Protein AF-A0A9D7KPW2-F1 (afdb_monomer)

Mean predicted aligned error: 4.6 Å

Sequence (116 aa):
MTSYGRLVAAGTPTQRIKFTSADFPQPGDWKSIAINSMTYDSLINIDYDYASTGISGYNLNYSIFDNVKMWGTLGNSSSGGLYFTNSNYLTIKNCEILTKGSYGISIDGVVVLINE

pLDDT: mean 88.96, std 9.89, range [49.28, 98.44]

Solvent-accessible surface area (backbone atoms only — not comparable to full-atom values): 5982 Å² total; per-residue (Å²): 138,88,83,66,60,68,56,76,46,76,35,41,97,90,53,56,42,74,50,63,60,63,98,81,65,46,57,40,73,36,63,62,53,76,49,67,37,39,48,61,29,34,40,25,22,29,40,49,39,19,20,24,32,38,44,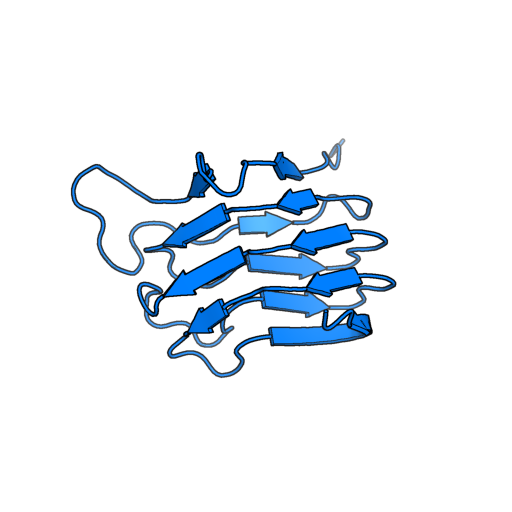32,37,45,46,40,24,60,24,40,39,32,37,36,35,26,81,54,37,50,22,95,21,74,69,10,25,43,32,34,36,69,22,34,54,31,39,50,27,77,58,44,60,43,53,89,23,79,32,43,70,45,71,44,62,48,73,45,75,53,86,130

Foldseek 3Di:
DDQQDAAEQAADLVGAAEDADDPDAAAQNAAEAEHESLEAHEHERYEYARHQEAYEYENYEHYEDYLYEDDARHHPDQQAHAYYENYEAYEHENYHFDYPYPDSHDYHYYYDYDYD

Structure (mmCIF, N/CA/C/O backbone):
data_AF-A0A9D7KPW2-F1
#
_entry.id   AF-A0A9D7KPW2-F1
#
loop_
_atom_site.group_PDB
_atom_site.id
_atom_site.type_symbol
_atom_site.label_atom_id
_atom_site.label_alt_id
_atom_site.label_comp_id
_atom_site.label_asym_id
_atom_site.label_entity_id
_atom_site.label_seq_id
_atom_site.pdbx_PDB_ins_code
_atom_site.Cartn_x
_atom_site.Cartn_y
_atom_site.C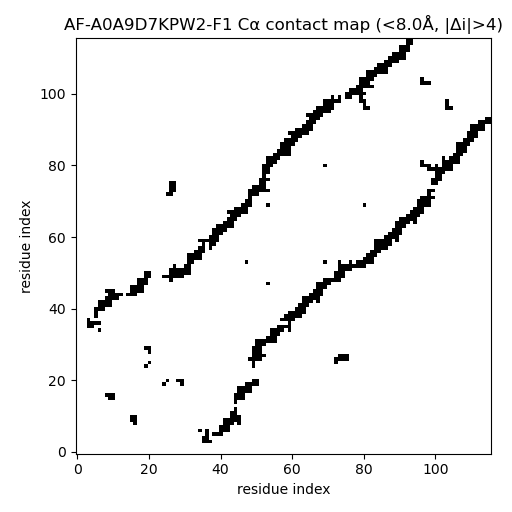artn_z
_atom_site.occupancy
_atom_site.B_iso_or_equiv
_atom_site.auth_seq_id
_atom_site.auth_comp_id
_atom_site.auth_asym_id
_atom_site.auth_atom_id
_atom_site.pdbx_PDB_model_num
ATOM 1 N N . MET A 1 1 ? -6.951 -7.547 -24.862 1.00 49.28 1 MET A N 1
ATOM 2 C CA . MET A 1 1 ? -5.945 -6.482 -24.663 1.00 49.28 1 MET A CA 1
ATOM 3 C C . MET A 1 1 ? -6.049 -6.056 -23.208 1.00 49.28 1 MET A C 1
ATOM 5 O O . MET A 1 1 ? -7.161 -5.773 -22.783 1.00 49.28 1 MET A O 1
ATOM 9 N N . THR A 1 2 ? -4.961 -6.096 -22.439 1.00 63.81 2 THR A N 1
ATOM 10 C CA . THR A 1 2 ? -4.953 -5.660 -21.031 1.00 63.81 2 THR A CA 1
ATOM 11 C C . THR A 1 2 ? -4.387 -4.247 -20.982 1.00 63.81 2 THR A C 1
ATOM 13 O O . THR A 1 2 ? -3.309 -4.017 -21.523 1.00 63.81 2 THR A O 1
ATOM 16 N N . SER A 1 3 ? -5.115 -3.304 -20.384 1.00 66.06 3 SER A N 1
ATOM 17 C CA . SER A 1 3 ? -4.608 -1.957 -20.113 1.00 66.06 3 SER A CA 1
ATOM 18 C C . SER A 1 3 ? -4.151 -1.901 -18.661 1.00 66.06 3 SER A C 1
ATOM 20 O O . SER A 1 3 ? -4.924 -2.223 -17.758 1.00 66.06 3 SER A O 1
ATOM 22 N N . TYR A 1 4 ? -2.890 -1.540 -18.442 1.00 75.25 4 TYR A N 1
ATOM 23 C CA . TYR A 1 4 ? -2.350 -1.330 -17.105 1.00 75.25 4 TYR A CA 1
ATOM 24 C C . TYR A 1 4 ? -2.646 0.112 -16.691 1.00 75.25 4 TYR A C 1
ATOM 26 O O . TYR A 1 4 ? -2.113 1.059 -17.267 1.00 75.25 4 TYR A O 1
ATOM 34 N N . GLY A 1 5 ? -3.566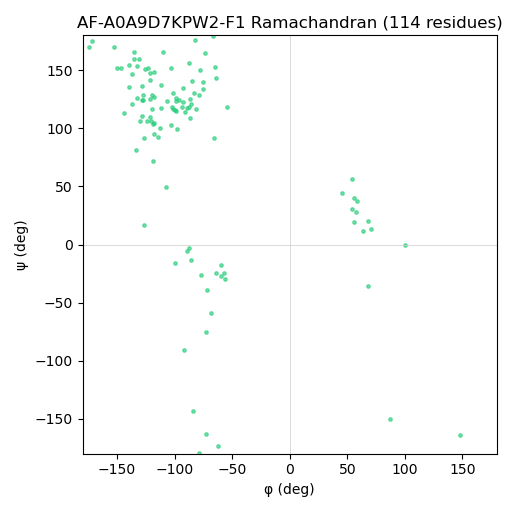 0.266 -15.741 1.00 82.38 5 GLY A N 1
ATOM 35 C CA . GLY A 1 5 ? -3.918 1.555 -15.152 1.00 82.38 5 GLY A CA 1
ATOM 36 C C . GLY A 1 5 ? -3.021 1.890 -13.966 1.00 82.38 5 GLY A C 1
ATOM 37 O O . GLY A 1 5 ? -2.477 0.994 -13.325 1.00 82.38 5 GLY A O 1
ATOM 38 N N . ARG A 1 6 ? -2.900 3.183 -13.669 1.00 90.38 6 ARG A N 1
ATOM 39 C CA . ARG A 1 6 ? -2.152 3.719 -12.527 1.00 90.38 6 ARG A CA 1
ATOM 40 C C . ARG A 1 6 ? -3.061 3.901 -11.316 1.00 90.38 6 ARG A C 1
ATOM 42 O O . ARG A 1 6 ? -4.141 4.477 -11.449 1.00 90.38 6 ARG A O 1
ATOM 49 N N . LEU A 1 7 ? -2.604 3.480 -10.143 1.00 93.38 7 LEU A N 1
ATOM 50 C CA . LEU A 1 7 ? -3.262 3.715 -8.866 1.00 93.38 7 LEU A CA 1
ATOM 51 C C . LEU A 1 7 ? -2.776 5.035 -8.258 1.00 93.38 7 LEU A C 1
ATOM 53 O O . LEU A 1 7 ? -1.603 5.201 -7.926 1.00 93.38 7 LEU A O 1
ATOM 57 N N . VAL A 1 8 ? -3.704 5.978 -8.096 1.00 95.88 8 VAL A N 1
ATOM 58 C CA . VAL A 1 8 ? -3.469 7.239 -7.386 1.00 95.88 8 VAL A CA 1
ATOM 59 C C . VAL A 1 8 ? -4.461 7.333 -6.235 1.00 95.88 8 VAL A C 1
ATOM 61 O O . VAL A 1 8 ? -5.656 7.517 -6.452 1.00 95.88 8 VAL A O 1
ATOM 64 N N . ALA A 1 9 ? -3.953 7.205 -5.015 1.00 97.38 9 ALA A N 1
ATOM 65 C CA . ALA A 1 9 ? -4.684 7.370 -3.769 1.00 97.38 9 ALA A CA 1
ATOM 66 C C . ALA A 1 9 ? -3.939 8.392 -2.906 1.00 97.38 9 ALA A C 1
ATOM 68 O O . ALA A 1 9 ? -3.022 8.050 -2.164 1.00 97.38 9 ALA A O 1
ATOM 69 N N . ALA A 1 10 ? -4.323 9.660 -3.042 1.00 97.62 10 ALA A N 1
ATOM 70 C CA . ALA A 1 10 ? -3.683 10.777 -2.360 1.00 97.62 10 ALA A CA 1
ATOM 71 C C . ALA A 1 10 ? -4.652 11.420 -1.363 1.00 97.62 10 ALA A C 1
ATOM 73 O O . ALA A 1 10 ? -5.445 12.291 -1.721 1.00 97.62 10 ALA A O 1
ATOM 74 N N . GLY A 1 11 ? -4.599 10.959 -0.113 1.00 97.94 11 GLY A N 1
ATOM 75 C CA . GLY A 1 11 ? -5.240 11.628 1.012 1.00 97.94 11 GLY A CA 1
ATOM 76 C C . GLY A 1 11 ? -4.418 12.820 1.501 1.00 97.94 11 GLY A C 1
ATOM 77 O O . GLY A 1 11 ? -3.319 13.106 1.016 1.00 97.94 11 GLY A O 1
ATOM 78 N N . THR A 1 12 ? -4.915 13.488 2.534 1.00 97.81 12 THR A N 1
ATOM 79 C CA . THR A 1 12 ? -4.183 14.535 3.258 1.00 97.81 12 THR A CA 1
ATOM 80 C C . THR A 1 12 ? -3.803 14.045 4.659 1.00 97.81 12 THR A C 1
ATOM 82 O O . THR A 1 12 ? -4.362 13.050 5.132 1.00 97.81 12 THR A O 1
ATOM 85 N N . PRO A 1 13 ? -2.888 14.726 5.376 1.00 95.31 13 PRO A N 1
ATOM 86 C CA . PRO A 1 13 ? -2.533 14.335 6.741 1.00 95.31 13 PRO A CA 1
ATOM 87 C C . PRO A 1 13 ? -3.731 14.279 7.702 1.00 95.31 13 PRO A C 1
ATOM 89 O O . PRO A 1 13 ? -3.725 13.483 8.638 1.00 95.31 13 PRO A O 1
ATOM 92 N N . THR A 1 14 ? -4.763 15.097 7.464 1.00 96.44 14 THR A N 1
ATOM 93 C CA . THR A 1 14 ? -5.983 15.170 8.285 1.00 96.44 14 THR A CA 1
ATOM 94 C C . THR A 1 14 ? -7.168 14.404 7.695 1.00 96.44 14 THR A C 1
ATOM 96 O O . THR A 1 14 ? -8.126 14.129 8.413 1.00 96.44 14 THR A O 1
ATOM 99 N N . GLN A 1 15 ? -7.124 14.043 6.411 1.00 97.81 15 GLN A N 1
ATOM 100 C CA . GLN A 1 15 ? -8.165 13.287 5.712 1.00 97.81 15 GLN A CA 1
ATOM 101 C C . GLN A 1 15 ? -7.518 12.164 4.906 1.00 97.81 15 GLN A C 1
ATOM 103 O O . GLN A 1 15 ? -7.259 12.278 3.704 1.00 97.81 15 GLN A O 1
ATOM 108 N N . ARG A 1 16 ? -7.216 11.079 5.612 1.00 97.88 16 ARG A N 1
ATOM 109 C CA . ARG A 1 16 ? -6.539 9.909 5.059 1.00 97.88 16 ARG A CA 1
ATOM 110 C C . ARG A 1 16 ? -7.511 9.050 4.257 1.00 97.88 16 ARG A C 1
ATOM 112 O O . ARG A 1 16 ? -8.700 8.990 4.568 1.00 97.88 16 ARG A O 1
ATOM 119 N N . ILE A 1 17 ? -7.000 8.360 3.241 1.00 98.44 17 ILE A N 1
ATOM 120 C CA . ILE A 1 17 ? -7.771 7.337 2.523 1.00 98.44 17 ILE A CA 1
ATOM 121 C C . ILE A 1 17 ? -7.597 6.015 3.264 1.00 98.44 17 ILE A C 1
ATOM 123 O O . ILE A 1 17 ? -6.470 5.567 3.454 1.00 98.44 17 ILE A O 1
ATOM 127 N N . LYS A 1 18 ? -8.701 5.372 3.651 1.00 96.62 18 LYS A N 1
ATOM 128 C CA . LYS A 1 18 ? -8.671 4.05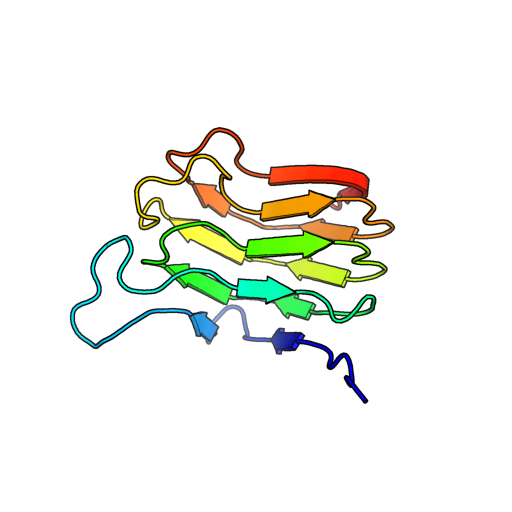7 4.296 1.00 96.62 18 LYS A CA 1
ATOM 129 C C . LYS A 1 18 ? -9.039 2.957 3.306 1.00 96.62 18 LYS A C 1
ATOM 131 O O . LYS A 1 18 ? -10.164 2.919 2.813 1.00 96.62 18 LYS A O 1
ATOM 136 N N . PHE A 1 19 ? -8.110 2.039 3.063 1.00 96.81 19 PHE A N 1
ATOM 137 C CA . PHE A 1 19 ? -8.379 0.761 2.411 1.00 96.81 19 PHE A CA 1
ATOM 138 C C . PHE A 1 19 ? -8.714 -0.277 3.484 1.00 96.81 19 PHE A C 1
ATOM 140 O O . PHE A 1 19 ? -7.876 -0.610 4.320 1.00 96.81 19 PHE A O 1
ATOM 147 N N . THR A 1 20 ? -9.955 -0.757 3.480 1.00 95.19 20 THR A N 1
ATOM 148 C CA . THR A 1 20 ? -10.493 -1.706 4.466 1.00 95.19 20 THR A CA 1
ATOM 149 C C . THR A 1 20 ? -11.614 -2.540 3.838 1.00 95.19 20 THR A C 1
ATOM 151 O O . THR A 1 20 ? -12.051 -2.247 2.724 1.00 95.19 20 THR A O 1
ATOM 154 N N . SER A 1 21 ? -12.067 -3.578 4.544 1.00 89.25 21 SER A N 1
ATOM 155 C CA . SER A 1 21 ? -13.256 -4.361 4.194 1.00 89.25 21 SER A CA 1
ATOM 156 C C . SER A 1 21 ? -14.549 -3.701 4.717 1.00 89.25 21 SER A C 1
ATOM 158 O O . SER A 1 21 ? -14.687 -2.481 4.675 1.00 89.25 21 SER A O 1
ATOM 160 N N . ALA A 1 22 ? -15.509 -4.512 5.165 1.00 86.06 22 ALA A N 1
ATOM 161 C CA . ALA A 1 22 ? -16.829 -4.112 5.637 1.00 86.06 22 ALA A CA 1
ATOM 162 C C . ALA A 1 22 ? -16.790 -3.288 6.941 1.00 86.06 22 ALA A C 1
ATOM 164 O O . ALA A 1 22 ? -15.733 -3.059 7.526 1.00 86.06 22 ALA A O 1
ATOM 165 N N . ASP A 1 23 ? -17.968 -2.887 7.425 1.00 86.25 23 ASP A N 1
ATOM 166 C CA . ASP A 1 23 ? -18.133 -2.045 8.621 1.00 86.25 23 ASP A CA 1
ATOM 167 C C . ASP A 1 23 ? -17.547 -2.657 9.910 1.00 86.25 23 ASP A C 1
ATOM 169 O O . ASP A 1 23 ? -17.122 -1.928 10.805 1.00 86.25 23 ASP A O 1
ATOM 173 N N . PHE A 1 24 ? -17.474 -3.991 9.993 1.00 91.06 24 PHE A N 1
ATOM 174 C CA . PHE A 1 24 ? -16.864 -4.738 11.102 1.00 91.06 24 PHE A CA 1
ATOM 175 C C . PHE A 1 24 ? -15.696 -5.589 10.593 1.00 91.06 24 PHE A C 1
ATOM 177 O O . PHE A 1 24 ? -15.825 -6.812 10.491 1.00 91.06 24 PHE A O 1
ATOM 184 N N . PRO A 1 25 ? -14.576 -4.953 10.225 1.00 93.88 25 PRO A N 1
ATOM 185 C CA . PRO A 1 25 ? -13.533 -5.620 9.475 1.00 93.88 25 PRO A CA 1
ATOM 186 C C . PRO A 1 25 ? -12.714 -6.562 10.368 1.00 93.88 25 PRO A C 1
ATOM 188 O O . PRO A 1 25 ? -12.380 -6.237 11.511 1.00 93.88 25 PRO A O 1
ATOM 191 N N . GLN A 1 26 ? -12.368 -7.729 9.834 1.00 93.69 26 GLN A N 1
ATOM 192 C CA . GLN A 1 26 ? -11.494 -8.715 10.461 1.00 93.69 26 GLN A CA 1
ATOM 193 C C . GLN A 1 26 ? -10.226 -8.939 9.624 1.00 93.69 26 GLN A C 1
ATOM 195 O O . GLN A 1 26 ? -10.258 -8.829 8.396 1.00 93.69 26 GLN A O 1
ATOM 200 N N . PRO A 1 27 ? -9.081 -9.262 10.259 1.00 92.25 27 PRO A N 1
ATOM 201 C CA . PRO A 1 27 ? -7.850 -9.559 9.533 1.00 92.25 27 PRO A CA 1
ATOM 202 C C . PRO A 1 27 ? -8.047 -10.666 8.489 1.00 92.25 27 PRO A C 1
ATOM 204 O O . PRO A 1 27 ? -8.338 -11.806 8.843 1.00 92.25 27 PRO A O 1
ATOM 207 N N . GLY A 1 28 ? -7.834 -10.347 7.212 1.00 91.12 28 GLY A N 1
ATOM 208 C CA . GLY A 1 28 ? -7.975 -11.292 6.101 1.00 91.12 28 GLY A CA 1
ATOM 209 C C . GLY A 1 28 ? -9.285 -11.194 5.318 1.00 91.12 28 GLY A C 1
ATOM 210 O O . GLY A 1 28 ? -9.430 -11.912 4.331 1.00 91.12 28 GLY A O 1
ATOM 211 N N . ASP A 1 29 ? -10.197 -10.291 5.685 1.00 93.88 29 ASP A N 1
ATOM 212 C CA . ASP A 1 29 ? -11.488 -10.099 5.003 1.00 93.88 29 ASP A CA 1
ATOM 213 C C . ASP A 1 29 ? -11.371 -9.778 3.511 1.00 93.88 29 ASP A C 1
ATOM 215 O O . ASP A 1 29 ? -12.296 -9.999 2.728 1.00 93.88 29 ASP A O 1
ATOM 219 N N . TRP A 1 30 ? -10.237 -9.220 3.105 1.00 93.75 30 TRP A N 1
ATOM 220 C CA . TRP A 1 30 ? -9.923 -8.976 1.710 1.00 93.75 30 TRP A CA 1
ATOM 221 C C . TRP A 1 30 ? -8.487 -9.389 1.413 1.00 93.75 30 TRP A C 1
ATOM 223 O O . TRP A 1 30 ? -7.665 -9.556 2.312 1.00 93.75 30 TRP A O 1
ATOM 233 N N . LYS A 1 31 ? -8.176 -9.626 0.137 1.00 92.31 31 LYS A N 1
ATOM 234 C CA . LYS A 1 31 ? -6.906 -10.253 -0.239 1.00 92.31 31 LYS A CA 1
ATOM 235 C C . LYS A 1 31 ? -5.717 -9.304 -0.074 1.00 92.31 31 LYS A C 1
ATOM 237 O O . LYS A 1 31 ? -4.928 -9.479 0.850 1.00 92.31 31 LYS A O 1
ATOM 242 N N . SER A 1 32 ? -5.572 -8.353 -0.993 1.00 93.00 32 SER A N 1
ATOM 243 C CA . SER A 1 32 ? -4.489 -7.371 -1.004 1.00 93.00 32 SER A CA 1
ATOM 244 C C . SER A 1 32 ? -4.717 -6.293 -2.068 1.00 93.00 32 SER A C 1
ATOM 246 O O . SER A 1 32 ? -5.646 -6.399 -2.872 1.00 93.00 32 SER A O 1
ATOM 248 N N . ILE A 1 33 ? -3.849 -5.275 -2.107 1.00 93.56 33 ILE A N 1
ATOM 249 C CA . ILE A 1 33 ? -3.660 -4.447 -3.307 1.00 93.56 33 ILE A CA 1
ATOM 250 C C . ILE A 1 33 ? -2.461 -5.007 -4.075 1.00 93.56 33 ILE A C 1
ATOM 252 O O . ILE A 1 33 ? -1.360 -5.110 -3.530 1.00 93.56 33 ILE A O 1
ATOM 256 N N . ALA A 1 34 ? -2.687 -5.346 -5.344 1.00 92.44 34 ALA A N 1
ATOM 257 C CA . ALA A 1 34 ? -1.647 -5.732 -6.288 1.00 92.44 34 ALA A CA 1
ATOM 258 C C . ALA A 1 34 ? -1.506 -4.646 -7.364 1.00 92.44 34 ALA A C 1
ATOM 260 O O . ALA A 1 34 ? -2.453 -4.389 -8.110 1.00 92.44 34 ALA A O 1
ATOM 261 N N . ILE A 1 35 ? -0.338 -4.010 -7.439 1.00 91.75 35 ILE A N 1
ATOM 262 C CA . ILE A 1 35 ? -0.040 -2.932 -8.386 1.00 91.75 35 ILE A CA 1
ATOM 263 C C . ILE A 1 35 ? 0.780 -3.501 -9.550 1.00 91.75 35 ILE A C 1
ATOM 265 O O . ILE A 1 35 ? 1.904 -3.961 -9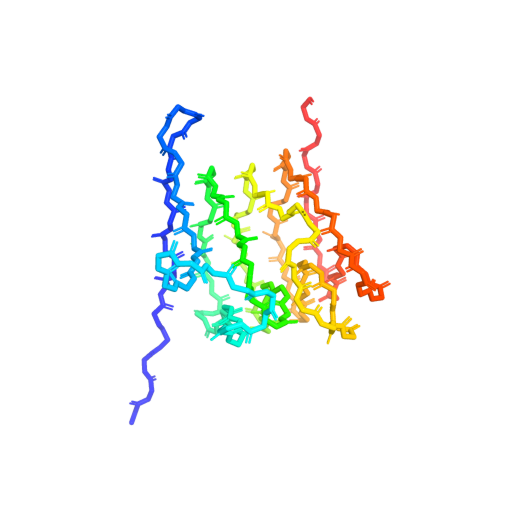.363 1.00 91.75 35 ILE A O 1
ATOM 269 N N . ASN A 1 36 ? 0.200 -3.456 -10.754 1.00 84.88 36 ASN A N 1
ATOM 270 C CA . ASN A 1 36 ? 0.798 -3.948 -12.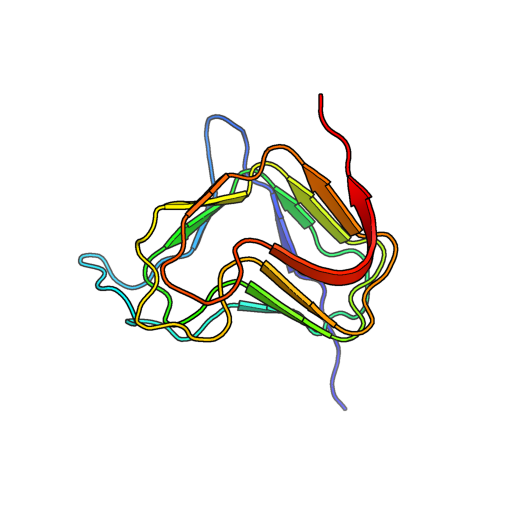008 1.00 84.88 36 ASN A CA 1
ATOM 271 C C . ASN A 1 36 ? 0.800 -2.878 -13.123 1.00 84.88 36 ASN A C 1
ATOM 273 O O . ASN A 1 36 ? 0.932 -3.191 -14.301 1.00 84.88 36 ASN A O 1
ATOM 277 N N . SER A 1 37 ? 0.611 -1.616 -12.747 1.00 80.81 37 SER A N 1
ATOM 278 C CA . SER A 1 37 ? 0.634 -0.392 -13.573 1.00 80.81 37 SER A CA 1
ATOM 279 C C . SER A 1 37 ? 1.961 -0.130 -14.303 1.00 80.81 37 SER A C 1
ATOM 281 O O . SER A 1 37 ? 2.009 0.679 -15.228 1.00 80.81 37 SER A O 1
ATOM 283 N N . MET A 1 38 ? 3.043 -0.778 -13.858 1.00 82.44 38 MET A N 1
ATOM 284 C CA . MET A 1 38 ? 4.443 -0.578 -14.245 1.00 82.44 38 MET A CA 1
ATOM 285 C C . MET A 1 38 ? 5.063 0.763 -13.816 1.00 82.44 3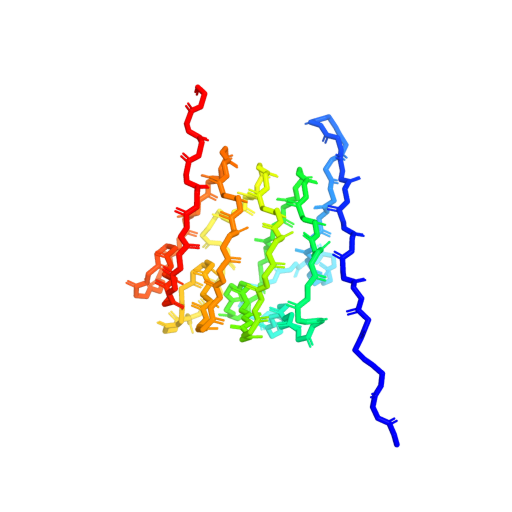8 MET A C 1
ATOM 287 O O . MET A 1 38 ? 6.250 0.798 -13.497 1.00 82.44 38 MET A O 1
ATOM 291 N N . THR A 1 39 ? 4.328 1.883 -13.798 1.00 87.88 39 THR A N 1
ATOM 292 C CA . THR A 1 39 ? 4.931 3.187 -13.461 1.00 87.88 39 THR A CA 1
ATOM 293 C C . THR A 1 39 ? 3.995 4.203 -12.794 1.00 87.88 39 THR A C 1
ATOM 295 O O . THR A 1 39 ? 2.803 4.276 -13.095 1.00 87.88 39 THR A O 1
ATOM 298 N N . TYR A 1 40 ? 4.606 5.084 -11.991 1.00 91.38 40 TYR A N 1
ATOM 299 C CA . TYR A 1 40 ? 4.063 6.352 -11.482 1.00 91.38 40 TYR A CA 1
ATOM 300 C C . TYR A 1 40 ? 2.897 6.281 -10.481 1.00 91.38 40 TYR A C 1
ATOM 302 O O . TYR A 1 40 ? 2.188 7.277 -10.306 1.00 91.38 40 TYR A O 1
ATOM 310 N N . ASP A 1 41 ? 2.680 5.159 -9.803 1.00 94.69 41 ASP A N 1
ATOM 311 C CA . ASP A 1 41 ? 1.655 5.050 -8.760 1.00 94.69 41 ASP A CA 1
ATOM 312 C C . ASP A 1 41 ? 1.968 5.939 -7.564 1.00 94.69 41 ASP A C 1
ATOM 314 O O . ASP A 1 41 ? 3.120 6.266 -7.276 1.00 94.69 41 ASP A O 1
ATOM 318 N N . SER A 1 42 ? 0.917 6.348 -6.864 1.00 96.00 42 SER A N 1
ATOM 319 C CA . SER A 1 42 ? 1.043 7.263 -5.740 1.00 96.00 42 SER A CA 1
ATOM 320 C C . SER A 1 42 ? 0.049 6.902 -4.652 1.00 96.00 42 SER A C 1
ATOM 322 O O . SER A 1 42 ? -1.164 6.987 -4.851 1.00 96.00 42 SER A O 1
ATOM 324 N N . LEU A 1 43 ? 0.574 6.462 -3.513 1.00 97.81 43 LEU A N 1
ATOM 325 C CA . LEU A 1 43 ? -0.177 6.159 -2.305 1.00 97.81 43 LEU A CA 1
ATOM 326 C C . LEU A 1 43 ? 0.334 7.086 -1.203 1.00 97.81 43 LEU A C 1
ATOM 328 O O . LEU A 1 43 ? 1.427 6.890 -0.673 1.00 97.81 43 LEU A O 1
ATOM 332 N N . ILE A 1 44 ? -0.452 8.117 -0.896 1.00 98.12 44 ILE A N 1
ATOM 333 C CA . ILE A 1 44 ? -0.066 9.208 0.001 1.00 98.12 44 ILE A CA 1
ATOM 334 C C . ILE A 1 44 ? -1.127 9.376 1.088 1.00 98.12 44 ILE A C 1
ATOM 336 O O . ILE A 1 44 ? -2.308 9.526 0.775 1.00 98.12 44 ILE A O 1
ATOM 340 N N . ASN A 1 45 ? -0.705 9.401 2.356 1.00 98.25 45 ASN A N 1
ATOM 341 C CA . ASN A 1 45 ? -1.580 9.542 3.526 1.00 98.25 45 ASN A CA 1
ATOM 342 C C . ASN A 1 45 ? -2.711 8.495 3.546 1.00 98.25 45 ASN A C 1
ATOM 344 O O . ASN A 1 45 ? -3.895 8.847 3.574 1.00 98.25 45 ASN A O 1
ATOM 348 N N . ILE A 1 46 ? -2.349 7.209 3.505 1.00 98.44 46 ILE A N 1
ATOM 349 C CA . ILE A 1 46 ? -3.321 6.108 3.441 1.00 98.44 46 ILE A CA 1
ATOM 350 C C . ILE A 1 46 ? -3.184 5.137 4.609 1.00 98.44 46 ILE A C 1
ATOM 352 O O . ILE A 1 46 ? -2.072 4.804 5.024 1.00 98.44 46 ILE A O 1
ATOM 356 N N . ASP A 1 47 ? -4.323 4.664 5.102 1.00 97.50 47 ASP A N 1
ATOM 357 C CA . ASP A 1 47 ? -4.422 3.584 6.080 1.00 97.50 47 ASP A CA 1
ATOM 358 C C . ASP A 1 47 ? -4.800 2.295 5.355 1.00 97.50 47 ASP A C 1
ATOM 360 O O . ASP A 1 47 ? -5.726 2.274 4.541 1.00 97.50 47 ASP A O 1
ATOM 364 N N . TYR A 1 48 ? -4.057 1.229 5.621 1.00 96.00 48 TYR A N 1
ATOM 365 C CA . TYR A 1 48 ? -4.213 -0.059 4.966 1.00 96.00 48 TYR A CA 1
ATOM 366 C C . TYR A 1 48 ? -4.434 -1.133 6.022 1.00 96.00 48 TYR A C 1
ATOM 368 O O . TYR A 1 48 ? -3.498 -1.520 6.724 1.00 96.00 48 TYR A O 1
ATOM 376 N N . ASP A 1 49 ? -5.673 -1.614 6.123 1.00 93.88 49 ASP A N 1
ATOM 377 C CA . ASP A 1 49 ? -6.080 -2.483 7.219 1.00 93.88 49 ASP A CA 1
ATOM 378 C C . ASP A 1 49 ? -6.851 -3.722 6.765 1.00 93.88 49 ASP A C 1
ATOM 380 O O . ASP A 1 49 ? -7.555 -3.716 5.756 1.00 93.88 49 ASP A O 1
ATOM 384 N N . TYR A 1 50 ? -6.766 -4.777 7.579 1.00 94.00 50 TYR A N 1
ATOM 385 C CA . TYR A 1 50 ? -7.617 -5.973 7.510 1.00 94.00 50 TYR A CA 1
ATOM 386 C C . TYR A 1 50 ? -7.496 -6.820 6.231 1.00 94.00 50 TYR A C 1
ATOM 388 O O . TYR A 1 50 ? -8.278 -7.745 6.017 1.00 94.00 50 TYR A O 1
ATOM 396 N N . ALA A 1 51 ? -6.485 -6.568 5.399 1.00 93.69 51 ALA A N 1
ATOM 397 C CA . ALA A 1 51 ? -6.156 -7.432 4.269 1.00 93.69 51 ALA A CA 1
ATOM 398 C C . ALA A 1 51 ? -5.489 -8.737 4.732 1.00 93.69 51 ALA A C 1
ATOM 400 O O . ALA A 1 51 ? -4.974 -8.832 5.844 1.00 93.69 51 ALA A O 1
ATOM 401 N N . SER A 1 52 ? -5.421 -9.739 3.859 1.00 92.44 52 SER A N 1
ATOM 402 C CA . SER A 1 52 ? -4.674 -10.976 4.103 1.00 92.44 52 SER A CA 1
ATOM 403 C C . SER A 1 52 ? -3.168 -10.739 4.035 1.00 92.44 52 SER A C 1
ATOM 405 O O . SER A 1 52 ? -2.421 -11.294 4.834 1.00 92.44 52 SER A O 1
ATOM 407 N N . THR A 1 53 ? -2.716 -9.912 3.092 1.00 92.25 53 THR A N 1
ATOM 408 C CA . THR A 1 53 ? -1.309 -9.527 2.919 1.00 92.25 53 THR A CA 1
ATOM 409 C C . THR A 1 53 ? -1.208 -8.027 2.677 1.00 92.25 53 THR A C 1
ATOM 411 O O . THR A 1 53 ? -2.208 -7.391 2.358 1.00 92.25 53 THR A O 1
ATOM 414 N N . GLY A 1 54 ? -0.010 -7.454 2.791 1.00 93.50 54 GLY A N 1
ATOM 415 C CA . GLY A 1 54 ? 0.199 -6.053 2.448 1.00 93.50 54 GLY A CA 1
ATOM 416 C C . GLY A 1 54 ? 0.175 -5.775 0.935 1.00 93.50 54 GLY A C 1
ATOM 417 O O . GLY A 1 54 ? -0.325 -6.574 0.134 1.00 93.50 54 GLY A O 1
ATOM 418 N N . ILE A 1 55 ? 0.704 -4.616 0.543 1.00 94.25 55 ILE A N 1
ATOM 419 C CA . ILE A 1 55 ? 0.678 -4.125 -0.839 1.00 94.25 55 ILE A CA 1
ATOM 420 C C . ILE A 1 55 ? 1.835 -4.750 -1.609 1.00 94.25 55 ILE A C 1
ATOM 422 O O . ILE A 1 55 ? 2.983 -4.705 -1.164 1.00 94.25 55 ILE A O 1
ATOM 426 N N . SER A 1 56 ? 1.527 -5.304 -2.780 1.00 92.94 56 SER A N 1
ATOM 427 C CA . SER A 1 56 ? 2.516 -5.989 -3.608 1.00 92.94 56 SER A CA 1
ATOM 428 C C . SER A 1 56 ? 2.499 -5.538 -5.059 1.00 92.94 56 SER A C 1
ATOM 430 O O . SER A 1 56 ? 1.507 -4.990 -5.541 1.00 92.94 56 SER A O 1
ATOM 432 N N . GLY A 1 57 ? 3.599 -5.771 -5.766 1.00 91.69 57 GLY A N 1
ATOM 433 C CA . GLY A 1 57 ? 3.704 -5.456 -7.185 1.00 91.69 57 GLY A CA 1
ATOM 434 C C . GLY A 1 57 ? 5.009 -5.931 -7.812 1.00 91.69 57 GLY A C 1
ATOM 435 O O . GLY A 1 57 ? 5.945 -6.350 -7.128 1.00 91.69 57 GLY A O 1
ATOM 436 N N . TYR A 1 58 ? 5.052 -5.856 -9.135 1.00 91.62 58 TYR A N 1
ATOM 437 C CA . TYR A 1 58 ? 6.202 -6.219 -9.956 1.00 91.62 58 TYR A CA 1
ATOM 438 C C . TYR A 1 58 ? 6.396 -5.175 -11.055 1.00 91.62 58 TYR A C 1
ATOM 440 O O . TYR A 1 58 ? 5.413 -4.627 -11.559 1.00 91.62 58 TYR A O 1
ATOM 448 N N . ASN A 1 59 ? 7.647 -4.915 -11.445 1.00 91.62 59 ASN A N 1
ATOM 449 C CA . ASN A 1 59 ? 7.995 -3.893 -12.437 1.00 91.62 59 ASN A CA 1
ATOM 450 C C . ASN A 1 59 ? 7.509 -2.487 -12.071 1.00 91.62 59 ASN A C 1
ATOM 452 O O . ASN A 1 59 ? 7.252 -1.690 -12.968 1.00 91.62 59 ASN A O 1
ATOM 456 N N . LEU A 1 60 ? 7.362 -2.171 -10.785 1.00 91.12 60 LEU A N 1
ATOM 457 C CA . LEU A 1 60 ? 6.868 -0.874 -10.346 1.00 91.12 60 LEU A CA 1
ATOM 458 C C . LEU A 1 60 ? 8.006 0.149 -10.370 1.00 91.12 60 LEU A C 1
ATOM 460 O O . LEU A 1 60 ? 8.970 0.013 -9.623 1.00 91.12 60 LEU A O 1
ATOM 464 N N . ASN A 1 61 ? 7.907 1.187 -11.201 1.00 92.00 61 ASN A N 1
ATOM 465 C CA . ASN A 1 61 ? 8.938 2.222 -11.268 1.00 92.00 61 ASN A CA 1
ATOM 466 C C . ASN A 1 61 ? 8.394 3.627 -11.003 1.00 92.00 61 ASN A C 1
ATOM 468 O O . ASN A 1 61 ? 7.223 3.914 -11.259 1.00 92.00 61 ASN A O 1
ATOM 472 N N . TYR A 1 62 ? 9.246 4.515 -10.485 1.00 93.38 62 TYR A N 1
ATOM 473 C CA . TYR A 1 62 ? 8.916 5.933 -10.254 1.00 93.38 62 TYR A CA 1
ATOM 474 C C . TYR A 1 62 ? 7.653 6.160 -9.407 1.00 93.38 62 TYR A C 1
ATOM 476 O O . TYR A 1 62 ? 6.918 7.124 -9.622 1.00 93.38 62 TYR A O 1
ATOM 484 N N . SER A 1 63 ? 7.362 5.235 -8.493 1.00 94.62 63 SER A N 1
ATOM 485 C CA . SER A 1 63 ? 6.147 5.258 -7.677 1.00 94.62 63 SER A CA 1
ATOM 486 C C . SER A 1 63 ? 6.437 5.740 -6.261 1.00 94.62 63 SER A C 1
ATOM 488 O O . SER A 1 63 ? 7.547 5.577 -5.748 1.00 94.62 63 SER A O 1
ATOM 490 N N . ILE A 1 64 ? 5.432 6.346 -5.637 1.00 95.75 64 ILE A N 1
ATOM 491 C CA . ILE A 1 64 ? 5.551 7.036 -4.355 1.00 95.75 64 ILE A CA 1
ATOM 492 C C . ILE A 1 64 ? 4.657 6.353 -3.323 1.00 95.75 64 ILE A C 1
ATOM 494 O O . ILE A 1 64 ? 3.452 6.200 -3.527 1.00 95.75 64 ILE A O 1
ATOM 498 N N . PHE A 1 65 ? 5.258 6.002 -2.193 1.00 95.94 65 PHE A N 1
ATOM 499 C CA . PHE A 1 65 ? 4.585 5.570 -0.977 1.00 95.94 65 PHE A CA 1
ATOM 500 C C . PHE A 1 65 ? 4.985 6.540 0.135 1.00 95.94 65 PHE A C 1
ATOM 502 O O . PHE A 1 65 ? 6.123 6.520 0.605 1.00 95.94 65 PHE A O 1
ATOM 509 N N . ASP A 1 66 ? 4.065 7.418 0.522 1.00 97.00 66 ASP A N 1
ATOM 510 C CA . ASP A 1 66 ? 4.312 8.463 1.516 1.00 97.00 66 ASP A CA 1
ATOM 511 C C . ASP A 1 66 ? 3.244 8.414 2.608 1.00 97.00 66 ASP A C 1
ATOM 513 O O . ASP A 1 66 ? 2.043 8.471 2.337 1.00 97.00 66 ASP A O 1
ATOM 517 N N . ASN A 1 67 ? 3.667 8.289 3.863 1.00 96.31 67 ASN A N 1
ATOM 518 C CA . ASN A 1 67 ? 2.757 8.228 5.007 1.00 96.31 67 ASN A CA 1
ATOM 519 C C . ASN A 1 67 ? 1.711 7.098 4.888 1.00 96.31 67 ASN A C 1
ATOM 521 O O . ASN A 1 67 ? 0.524 7.267 5.210 1.00 96.31 67 ASN A O 1
ATOM 525 N N . VAL A 1 68 ? 2.165 5.939 4.396 1.00 96.50 68 VAL A N 1
ATOM 526 C CA . VAL A 1 68 ? 1.411 4.680 4.383 1.00 96.50 68 VAL A CA 1
ATOM 527 C C . VAL A 1 68 ? 1.472 4.054 5.768 1.00 96.50 68 VAL A C 1
ATOM 529 O O . VAL A 1 68 ? 2.560 3.864 6.313 1.00 96.50 68 VAL A O 1
ATOM 532 N N . LYS A 1 69 ? 0.311 3.704 6.321 1.00 95.75 69 LYS A N 1
ATOM 533 C CA . LYS A 1 69 ? 0.212 3.068 7.635 1.00 95.75 69 LYS A CA 1
ATOM 534 C C . LYS A 1 69 ? -0.433 1.695 7.538 1.00 95.75 69 LYS A C 1
ATOM 536 O O . LYS A 1 69 ? -1.507 1.545 6.961 1.00 95.75 69 LYS A O 1
ATOM 541 N N . MET A 1 70 ? 0.244 0.711 8.119 1.00 93.88 70 MET A N 1
ATOM 542 C CA . MET A 1 70 ? -0.238 -0.652 8.331 1.00 93.88 70 MET A CA 1
ATOM 543 C C . MET A 1 70 ? -0.024 -0.981 9.806 1.00 93.88 70 MET A C 1
ATOM 545 O O . MET A 1 70 ? 1.118 -1.119 10.237 1.00 93.88 70 MET A O 1
ATOM 549 N N . TRP A 1 71 ? -1.090 -1.098 10.596 1.00 89.94 71 TRP A N 1
ATOM 550 C CA . TRP A 1 71 ? -0.986 -1.203 12.060 1.00 89.94 71 TRP A CA 1
ATOM 551 C C . TRP A 1 71 ? -1.287 -2.607 12.596 1.00 89.94 71 TRP A C 1
ATOM 553 O O . TRP A 1 71 ? -2.066 -2.791 13.528 1.00 89.94 71 TRP A O 1
ATOM 563 N N . GLY A 1 72 ? -0.667 -3.636 12.013 1.00 82.75 72 GLY A N 1
ATOM 564 C CA . GLY A 1 72 ? -0.743 -5.005 12.541 1.00 82.75 72 GLY A CA 1
ATOM 565 C C . GLY A 1 72 ? -2.109 -5.686 12.392 1.00 82.75 72 GLY A C 1
ATOM 566 O O . GLY A 1 72 ? -2.337 -6.735 12.996 1.00 82.75 72 GLY A O 1
ATOM 567 N N . THR A 1 73 ? -2.998 -5.112 11.581 1.00 87.00 73 THR A N 1
ATOM 568 C CA . THR A 1 73 ? -4.343 -5.621 11.268 1.00 87.00 73 THR A CA 1
ATOM 569 C C . THR A 1 73 ? -4.353 -6.596 10.090 1.00 87.00 73 THR A C 1
ATOM 571 O O . THR A 1 73 ? -5.404 -7.141 9.758 1.00 87.00 73 THR A O 1
ATOM 574 N N . LEU A 1 74 ? -3.201 -6.836 9.452 1.00 88.81 74 LEU A N 1
ATOM 575 C CA . LEU A 1 74 ? -3.083 -7.841 8.399 1.00 88.81 74 LEU A CA 1
ATOM 576 C C . LEU A 1 74 ? -3.354 -9.242 8.965 1.00 88.81 74 LEU A C 1
ATOM 578 O O . LEU A 1 74 ? -2.966 -9.562 10.093 1.00 88.81 74 LEU A O 1
ATOM 582 N N . GLY A 1 75 ? -4.001 -10.082 8.159 1.00 83.81 75 GLY A N 1
ATOM 583 C CA . GLY A 1 75 ? -4.148 -11.510 8.417 1.00 83.81 75 GLY A CA 1
ATOM 584 C C . GLY A 1 75 ? -2.797 -12.236 8.453 1.00 83.81 75 GLY A C 1
ATOM 585 O O . GLY A 1 75 ? -1.727 -11.627 8.420 1.00 83.81 75 GLY A O 1
ATOM 586 N N . ASN A 1 76 ? -2.831 -13.568 8.539 1.00 71.06 76 ASN A N 1
ATOM 587 C CA . ASN A 1 76 ? -1.616 -14.385 8.541 1.00 71.06 76 ASN A CA 1
ATOM 588 C C . ASN A 1 76 ? -0.902 -14.281 7.178 1.00 71.06 76 ASN A C 1
ATOM 590 O O . ASN A 1 76 ? -1.222 -15.018 6.245 1.00 71.06 76 ASN A O 1
ATOM 594 N N . SER A 1 77 ? 0.023 -13.329 7.053 1.00 65.31 77 SER A N 1
ATOM 595 C CA . SER A 1 77 ? 0.719 -13.021 5.808 1.00 65.31 77 SER A CA 1
ATOM 596 C C . SER A 1 77 ? 2.152 -13.534 5.876 1.00 65.31 77 SER A C 1
ATOM 598 O O . SER A 1 77 ? 2.910 -13.176 6.768 1.00 65.31 77 SER A O 1
ATOM 600 N N . SER A 1 78 ? 2.563 -14.372 4.928 1.00 69.00 78 SER A N 1
ATOM 601 C CA . SER A 1 78 ? 3.987 -14.693 4.743 1.00 69.00 78 SER A CA 1
ATOM 602 C C . SER A 1 78 ? 4.733 -13.557 4.031 1.00 69.00 78 SER A C 1
ATOM 604 O O . SER A 1 78 ? 5.931 -13.382 4.214 1.00 69.00 78 SER A O 1
ATOM 606 N N . SER A 1 79 ? 4.015 -12.758 3.237 1.00 62.66 79 SER A N 1
ATOM 607 C CA . SER A 1 79 ? 4.556 -11.765 2.296 1.00 62.66 79 SER A CA 1
ATOM 608 C C . SER A 1 79 ? 4.844 -10.392 2.914 1.00 62.66 79 SER A C 1
ATOM 610 O O . SER A 1 79 ? 5.554 -9.604 2.298 1.00 62.66 79 SER A O 1
ATOM 612 N N . GLY A 1 80 ? 4.352 -10.100 4.125 1.00 82.25 80 GLY A N 1
ATOM 613 C CA . GLY A 1 80 ? 4.712 -8.872 4.835 1.00 82.25 80 GLY A CA 1
ATOM 614 C C . GLY A 1 80 ? 3.854 -7.640 4.511 1.00 82.25 80 GLY A C 1
ATOM 615 O O . GLY A 1 80 ? 2.652 -7.773 4.266 1.00 82.25 80 GLY A O 1
ATOM 616 N N . GLY A 1 81 ? 4.461 -6.450 4.614 1.00 92.00 81 GLY A N 1
ATOM 617 C CA . GLY A 1 81 ? 3.843 -5.132 4.403 1.00 92.00 81 GLY A CA 1
ATOM 618 C C . GLY A 1 81 ? 3.965 -4.621 2.962 1.00 92.00 81 GLY A C 1
ATOM 619 O O . GLY A 1 81 ? 3.099 -4.893 2.141 1.00 92.00 81 GLY A O 1
ATOM 620 N N . LEU A 1 82 ? 5.015 -3.870 2.628 1.00 92.88 82 LEU A N 1
ATOM 621 C CA . LEU A 1 82 ? 5.288 -3.450 1.244 1.00 92.88 82 LEU A CA 1
ATOM 622 C C . LEU A 1 82 ? 6.245 -4.445 0.577 1.00 92.88 82 LEU A C 1
ATOM 624 O O . LEU A 1 82 ? 7.378 -4.591 1.035 1.00 92.88 82 LEU A O 1
ATOM 628 N N . TYR A 1 83 ? 5.808 -5.113 -0.491 1.00 92.56 83 TYR A N 1
ATOM 629 C CA . TYR A 1 83 ? 6.597 -6.139 -1.182 1.00 92.56 83 TYR A CA 1
ATOM 630 C C . TYR A 1 83 ? 6.644 -5.906 -2.696 1.00 92.56 83 TYR A C 1
ATOM 632 O O . TYR A 1 83 ? 5.671 -6.169 -3.405 1.00 92.56 83 TYR A O 1
ATOM 640 N N . PHE A 1 84 ? 7.783 -5.445 -3.212 1.00 92.25 84 PHE A N 1
ATOM 641 C CA . PHE A 1 84 ? 7.934 -5.119 -4.632 1.00 92.25 84 PHE A CA 1
ATOM 642 C C . PHE A 1 84 ? 9.153 -5.805 -5.245 1.00 92.25 84 PHE A C 1
ATOM 644 O O . PHE A 1 84 ? 10.231 -5.824 -4.659 1.00 92.25 84 PHE A O 1
ATOM 651 N N . THR A 1 85 ? 8.989 -6.361 -6.445 1.00 92.25 85 THR A N 1
ATOM 652 C CA . THR A 1 85 ? 10.065 -7.062 -7.168 1.00 92.25 85 THR A CA 1
ATOM 653 C C . THR A 1 85 ? 10.334 -6.423 -8.527 1.00 92.25 85 THR A C 1
ATOM 655 O O . THR A 1 85 ? 9.427 -5.857 -9.142 1.00 92.25 85 THR A O 1
ATOM 658 N N . ASN A 1 86 ? 11.589 -6.457 -8.980 1.00 92.69 86 ASN A N 1
ATOM 659 C CA . ASN A 1 86 ? 12.069 -5.760 -10.180 1.00 92.69 86 ASN A CA 1
ATOM 660 C C . ASN A 1 86 ? 11.588 -4.296 -10.278 1.00 92.69 86 ASN A C 1
ATOM 662 O O . ASN A 1 86 ? 11.067 -3.859 -11.302 1.00 92.69 86 ASN A O 1
ATOM 666 N N . SER A 1 87 ? 11.662 -3.560 -9.170 1.00 91.69 87 SER A N 1
ATOM 667 C CA . SER A 1 87 ? 11.020 -2.248 -9.021 1.00 91.69 87 SER A CA 1
ATOM 668 C C . SER A 1 87 ? 12.048 -1.168 -8.692 1.00 91.69 87 SER A C 1
ATOM 670 O O . SER A 1 87 ? 12.804 -1.313 -7.735 1.00 91.69 87 SER A O 1
ATOM 672 N N . ASN A 1 88 ? 12.105 -0.089 -9.478 1.00 92.44 88 ASN A N 1
ATOM 673 C CA . ASN A 1 88 ? 13.179 0.906 -9.401 1.00 92.44 88 ASN A CA 1
ATOM 674 C C . ASN A 1 88 ? 12.665 2.333 -9.203 1.00 92.44 88 ASN A C 1
ATOM 676 O O . ASN A 1 88 ? 11.602 2.718 -9.684 1.00 92.44 88 ASN A O 1
ATOM 680 N N . TYR A 1 89 ? 13.473 3.159 -8.545 1.00 93.12 89 TYR A N 1
ATOM 681 C CA . TYR A 1 89 ? 13.162 4.564 -8.274 1.00 93.12 89 TYR A CA 1
ATOM 682 C C . TYR A 1 89 ? 11.865 4.733 -7.475 1.00 93.12 89 TYR A C 1
ATOM 684 O O . TYR A 1 89 ? 11.084 5.652 -7.719 1.00 93.12 89 TYR A O 1
ATOM 692 N N . LEU A 1 90 ? 11.627 3.825 -6.526 1.00 93.44 90 LEU A N 1
ATOM 693 C CA . LEU A 1 90 ? 10.548 3.978 -5.558 1.00 93.44 90 LEU A CA 1
ATOM 694 C C . LEU A 1 90 ? 10.943 5.025 -4.519 1.00 93.44 90 LEU A C 1
ATOM 696 O O . LEU A 1 90 ? 12.049 4.969 -3.979 1.00 93.44 90 LEU A O 1
ATOM 700 N N . THR A 1 91 ? 10.034 5.947 -4.217 1.00 95.19 91 THR A N 1
ATOM 701 C CA . THR A 1 91 ? 10.153 6.836 -3.059 1.00 95.19 91 THR A CA 1
ATOM 702 C C . THR A 1 91 ? 9.300 6.277 -1.936 1.00 95.19 91 THR A C 1
ATOM 704 O O . THR A 1 91 ? 8.078 6.227 -2.062 1.00 95.19 91 THR A O 1
ATOM 707 N N . ILE A 1 92 ? 9.941 5.857 -0.847 1.00 93.69 92 ILE A N 1
ATOM 708 C CA . ILE A 1 92 ? 9.260 5.383 0.360 1.00 93.69 92 ILE A CA 1
ATOM 709 C C . ILE A 1 92 ? 9.670 6.295 1.510 1.00 93.69 92 ILE A C 1
ATOM 711 O O . ILE A 1 92 ? 10.854 6.350 1.850 1.00 93.69 92 ILE A O 1
ATOM 715 N N . LYS A 1 93 ? 8.707 7.017 2.087 1.00 94.81 93 LYS A N 1
ATOM 716 C CA . LYS A 1 93 ? 8.962 7.948 3.192 1.00 94.81 93 LYS A CA 1
ATOM 717 C C . LYS A 1 93 ? 7.794 8.026 4.167 1.00 94.81 93 LYS A C 1
ATOM 719 O O . LYS A 1 93 ? 6.647 7.795 3.796 1.00 94.81 93 LYS A O 1
ATOM 724 N N . ASN A 1 94 ? 8.089 8.339 5.427 1.00 94.06 94 ASN A N 1
ATOM 725 C CA . ASN A 1 94 ? 7.095 8.526 6.493 1.00 94.06 94 ASN A CA 1
ATOM 726 C C . ASN A 1 94 ? 6.146 7.331 6.724 1.00 94.06 94 ASN A C 1
ATOM 728 O O . ASN A 1 94 ? 5.071 7.500 7.293 1.00 94.06 94 ASN A O 1
ATOM 732 N N . CYS A 1 95 ? 6.505 6.131 6.265 1.00 93.56 95 CYS A N 1
ATOM 733 C CA . CYS A 1 95 ? 5.650 4.953 6.371 1.00 93.56 95 CYS A CA 1
ATOM 734 C C . CYS A 1 95 ? 5.811 4.264 7.729 1.00 93.56 95 CYS A C 1
ATOM 736 O O . CYS A 1 95 ? 6.924 4.085 8.219 1.00 93.56 95 CYS A O 1
ATOM 738 N N . GLU A 1 96 ? 4.699 3.793 8.286 1.00 93.81 96 GLU A N 1
ATOM 739 C CA . GLU A 1 96 ? 4.668 3.000 9.513 1.00 93.81 96 GLU A CA 1
ATOM 740 C C . GLU A 1 96 ? 4.098 1.619 9.194 1.00 93.81 96 GLU A C 1
ATOM 742 O O . GLU A 1 96 ? 2.897 1.463 8.965 1.00 93.81 96 GLU A O 1
ATOM 747 N N . ILE A 1 97 ? 4.972 0.614 9.127 1.00 92.12 97 ILE A N 1
ATOM 748 C CA . ILE A 1 97 ? 4.609 -0.727 8.665 1.00 92.12 97 ILE A CA 1
ATOM 749 C C . ILE A 1 97 ? 4.816 -1.741 9.788 1.00 92.12 97 ILE A C 1
ATOM 751 O O . ILE A 1 97 ? 5.907 -2.277 9.978 1.00 92.12 97 ILE A O 1
ATOM 755 N N . LEU A 1 98 ? 3.738 -2.021 10.517 1.00 90.00 98 LEU A N 1
ATOM 756 C CA . LEU A 1 98 ? 3.646 -3.085 11.505 1.00 90.00 98 LEU A CA 1
ATOM 757 C C . LEU A 1 98 ? 2.926 -4.286 10.886 1.00 90.00 98 LEU A C 1
ATOM 759 O O . LEU A 1 98 ? 1.746 -4.230 10.541 1.00 90.00 98 LEU A O 1
ATOM 763 N N . THR A 1 99 ? 3.638 -5.400 10.758 1.00 87.12 99 THR A N 1
ATOM 764 C CA . THR A 1 99 ? 3.115 -6.640 10.180 1.00 87.12 99 THR A CA 1
ATOM 765 C C . THR A 1 99 ? 3.600 -7.846 10.971 1.00 87.12 99 THR A C 1
ATOM 767 O O . THR A 1 99 ? 4.638 -7.795 11.627 1.00 87.12 99 THR A O 1
ATOM 770 N N . LYS A 1 100 ? 2.834 -8.937 10.907 1.00 81.81 100 LYS A N 1
ATOM 771 C CA . LYS A 1 100 ? 3.224 -10.250 11.442 1.00 81.81 100 LYS A CA 1
ATOM 772 C C . LYS A 1 100 ? 3.971 -11.105 10.409 1.00 81.81 100 LYS A C 1
ATOM 774 O O . LYS A 1 100 ? 4.403 -12.203 10.746 1.00 81.81 100 LYS A O 1
ATOM 779 N N . GLY A 1 101 ? 4.079 -10.627 9.167 1.00 77.94 101 GLY A N 1
ATOM 780 C CA . GLY A 1 101 ? 4.753 -11.337 8.084 1.00 77.94 101 GLY A CA 1
ATOM 781 C C . GLY A 1 101 ? 6.265 -11.164 8.066 1.00 77.94 101 GLY A C 1
ATOM 782 O O . GLY A 1 101 ? 6.832 -10.419 8.861 1.00 77.94 101 GLY A O 1
ATOM 783 N N . SER A 1 102 ? 6.925 -11.857 7.136 1.00 80.50 102 SER A N 1
ATOM 784 C CA . SER A 1 102 ? 8.389 -11.985 7.114 1.00 80.50 102 SER A CA 1
ATOM 785 C C . SER A 1 102 ? 9.144 -10.670 6.898 1.00 80.50 102 SER A C 1
ATOM 787 O O . SER A 1 102 ? 10.298 -10.569 7.307 1.00 80.50 102 SER A O 1
ATOM 789 N N . TYR A 1 103 ? 8.514 -9.665 6.281 1.00 82.38 103 TYR A N 1
ATOM 790 C CA . TYR A 1 103 ? 9.145 -8.384 5.962 1.00 82.38 103 TYR A CA 1
ATOM 791 C C . TYR A 1 103 ? 8.189 -7.213 6.208 1.00 82.38 103 TYR A C 1
ATOM 793 O O . TYR A 1 103 ? 7.040 -7.250 5.780 1.00 82.38 103 TYR A O 1
ATOM 801 N N . GLY A 1 104 ? 8.659 -6.133 6.837 1.00 88.19 104 GLY A N 1
ATOM 802 C CA . GLY A 1 104 ? 7.919 -4.865 6.846 1.00 88.19 104 GLY A CA 1
ATOM 803 C C . GLY A 1 104 ? 7.898 -4.249 5.447 1.00 88.19 104 GLY A C 1
ATOM 804 O O . GLY A 1 104 ? 6.843 -4.080 4.842 1.00 88.19 104 GLY A O 1
ATOM 805 N N . ILE A 1 105 ? 9.087 -3.983 4.906 1.00 90.25 105 ILE A N 1
ATOM 806 C CA . ILE A 1 105 ? 9.301 -3.462 3.554 1.00 90.25 105 ILE A CA 1
ATOM 807 C C . ILE A 1 105 ? 10.391 -4.314 2.898 1.00 90.25 105 ILE A C 1
ATOM 809 O O . ILE A 1 105 ? 11.465 -4.482 3.474 1.00 90.25 105 ILE A O 1
ATOM 813 N N . SER A 1 106 ? 10.121 -4.866 1.718 1.00 91.19 106 SER A N 1
ATOM 814 C CA . SER A 1 106 ? 11.068 -5.662 0.933 1.00 91.19 106 SER A CA 1
ATOM 815 C C . SER A 1 106 ? 10.972 -5.265 -0.533 1.00 91.19 106 SER A C 1
ATOM 817 O O . SER A 1 106 ? 9.901 -5.346 -1.136 1.00 91.19 106 SER A O 1
ATOM 819 N N . ILE A 1 107 ? 12.098 -4.808 -1.080 1.00 90.19 107 ILE A N 1
ATOM 820 C CA . ILE A 1 107 ? 12.210 -4.345 -2.459 1.00 90.19 107 ILE A CA 1
ATOM 821 C C . ILE A 1 107 ? 13.381 -5.059 -3.120 1.00 90.19 107 ILE A C 1
ATOM 823 O O . ILE A 1 107 ? 14.506 -4.977 -2.629 1.00 90.19 107 ILE A O 1
ATOM 827 N N . ASP A 1 108 ? 13.115 -5.718 -4.241 1.00 90.81 108 ASP A N 1
ATOM 828 C CA . ASP A 1 108 ? 14.144 -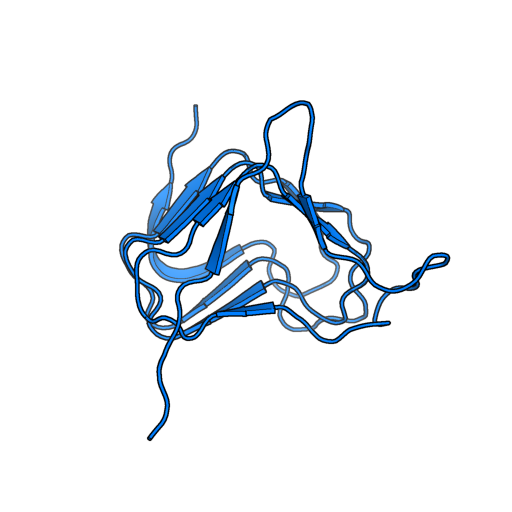6.161 -5.178 1.00 90.81 108 ASP A CA 1
ATOM 829 C C . ASP A 1 108 ? 14.241 -5.140 -6.325 1.00 90.81 108 ASP A C 1
ATOM 831 O O . ASP A 1 108 ? 13.384 -5.096 -7.214 1.00 90.81 108 ASP A O 1
ATOM 835 N N . GLY A 1 109 ? 15.233 -4.250 -6.234 1.00 84.75 109 GLY A N 1
ATOM 836 C CA . GLY A 1 109 ? 15.490 -3.150 -7.167 1.00 84.75 109 GLY A CA 1
ATOM 837 C C . GLY A 1 109 ? 16.096 -1.917 -6.481 1.00 84.75 109 GLY A C 1
ATOM 838 O O . GLY A 1 109 ? 16.609 -2.004 -5.365 1.00 84.75 109 GLY A O 1
ATOM 839 N N . VAL A 1 110 ? 16.076 -0.758 -7.149 1.00 85.50 110 VAL A N 1
ATOM 840 C CA . VAL A 1 110 ? 16.671 0.489 -6.624 1.00 85.50 110 VAL A CA 1
ATOM 841 C C . VAL A 1 110 ? 15.641 1.325 -5.858 1.00 85.50 110 VAL A C 1
ATOM 843 O O . VAL A 1 110 ? 14.644 1.766 -6.428 1.00 85.50 110 VAL A O 1
ATOM 846 N N . VAL A 1 111 ? 15.915 1.626 -4.585 1.00 81.12 111 VAL A N 1
ATOM 847 C CA . VAL A 1 111 ? 15.039 2.433 -3.714 1.00 81.12 111 VAL A CA 1
ATOM 848 C C . VAL A 1 111 ? 15.685 3.774 -3.384 1.00 81.12 111 VAL A C 1
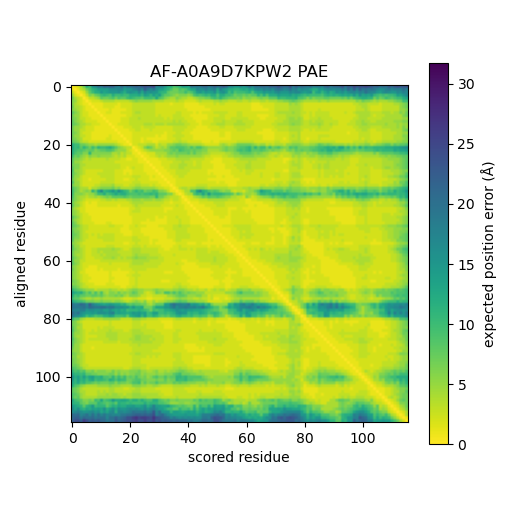ATOM 850 O O . VAL A 1 111 ? 16.863 3.828 -3.036 1.00 81.12 111 VAL A O 1
ATOM 853 N N . VAL A 1 112 ? 14.897 4.851 -3.429 1.00 80.50 112 VAL A N 1
ATOM 854 C CA . VAL A 1 112 ? 15.271 6.152 -2.864 1.00 80.50 112 VAL A CA 1
ATOM 855 C C . VAL A 1 112 ? 14.527 6.320 -1.540 1.00 80.50 112 VAL A C 1
ATOM 857 O O . VAL A 1 112 ? 13.328 6.599 -1.514 1.00 80.50 112 VAL A O 1
ATOM 860 N N . LEU A 1 113 ? 15.239 6.120 -0.430 1.00 72.06 113 LEU A N 1
ATOM 861 C CA . LEU A 1 113 ? 14.723 6.404 0.909 1.00 72.06 113 LEU A CA 1
ATOM 862 C C . LEU A 1 113 ? 14.973 7.877 1.227 1.00 72.06 113 LEU A C 1
ATOM 864 O O . LEU A 1 113 ? 16.119 8.325 1.226 1.00 72.06 113 LEU A O 1
ATOM 868 N N . ILE A 1 114 ? 13.902 8.618 1.497 1.00 67.75 114 ILE A N 1
ATOM 869 C CA . ILE A 1 114 ? 13.984 10.003 1.964 1.00 67.75 114 ILE A CA 1
ATOM 870 C C . ILE A 1 114 ? 13.467 9.999 3.399 1.00 67.75 114 ILE A C 1
ATOM 872 O O . ILE A 1 114 ? 12.261 9.935 3.618 1.00 67.75 114 ILE A O 1
ATOM 876 N N . ASN A 1 115 ? 14.383 10.004 4.367 1.00 54.38 115 ASN A N 1
ATOM 877 C CA . ASN A 1 115 ? 14.040 10.289 5.757 1.00 54.38 115 ASN A CA 1
ATOM 878 C C . ASN A 1 115 ? 14.113 11.810 5.930 1.00 54.38 115 ASN A C 1
ATOM 880 O O . ASN A 1 115 ? 15.177 12.386 5.696 1.00 54.38 115 ASN A O 1
ATOM 884 N N . GLU A 1 116 ? 12.990 12.437 6.277 1.00 53.44 116 GLU A N 1
ATOM 885 C CA . GLU A 1 116 ? 12.938 13.824 6.765 1.00 53.44 116 GLU A CA 1
ATOM 886 C C . GLU A 1 116 ? 13.005 13.837 8.297 1.00 53.44 116 GLU A C 1
ATOM 888 O O . GLU A 1 116 ? 12.378 12.947 8.921 1.00 53.44 116 GLU A O 1
#

Nearest PDB structures (foldseek):
  5zks-assembly1_A  TM=7.675E-01  e=1.771E+00  Pseudarthrobacter chlorophenolicus A6
  6kfn-assembly1_A  TM=4.699E-01  e=2.436E-01  Paenibacillus sp. FPU-7
  6k0v-assembly4_D  TM=5.027E-01  e=4.394E-01  Paenibacillus glycanilyticus
  8hui-assembly1_B  TM=5.794E-01  e=2.080E+00  Streptomyces peucetius subsp. caesius ATCC 27952
  2inv-assembly1_B  TM=4.582E-01  e=2.719E+00  Bacillus sp. snu-7

Radius of gyration: 13.4 Å; Cα contacts (8 Å, |Δi|>4): 336; chains: 1; bounding box: 35×30×37 Å

Secondary structure (DSSP, 8-state):
----PPPEEE--SSSPEEE--SSS--TTSB---EE---B--EEEEEEE-SBSS-EEEES-BS-EEEEEEEES---S-SS-SEEEES--SEEEES-EEE-SSS-SEEESS-EEE---